Protein AF-A0A2V6HH77-F1 (afdb_monomer)

pLDDT: mean 79.52, std 14.64, range [48.84, 97.31]

Secondary structure (DSSP, 8-state):
---TT-TTPPPEEEEEPSSSS-EEEEEEEEEEEEGGGTTEEEEEEEEHHHHTT-S-TT--EEE-SS-HHHHH---TT----EE---

Radius of gyration: 14.28 Å; Cα contacts (8 Å, |Δi|>4): 118; chains: 1; bounding box: 31×31×37 Å

Structure (mmCIF, N/CA/C/O backbone):
da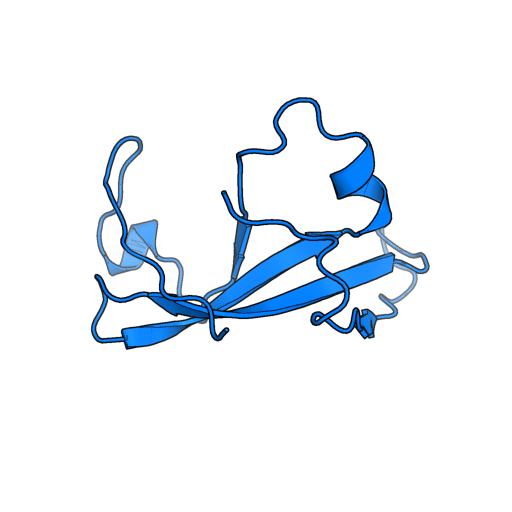ta_AF-A0A2V6HH77-F1
#
_entry.id   AF-A0A2V6HH77-F1
#
loop_
_atom_site.group_PDB
_atom_site.id
_atom_site.type_symbol
_atom_site.label_atom_id
_atom_site.label_alt_id
_atom_site.lab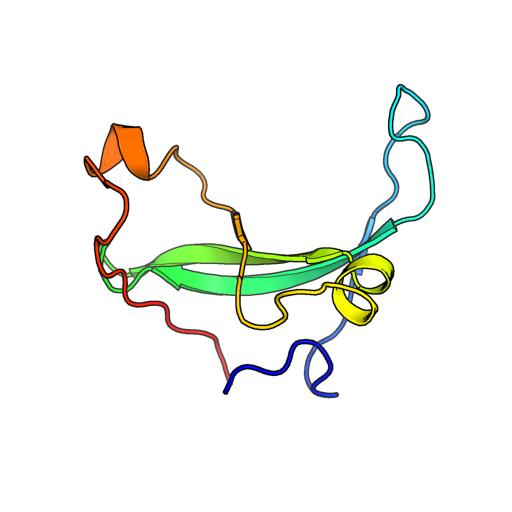el_comp_id
_atom_site.label_asym_id
_atom_site.label_entity_id
_atom_site.label_seq_id
_atom_site.pdbx_PDB_ins_code
_atom_site.Cartn_x
_atom_site.Cartn_y
_atom_site.Cartn_z
_atom_site.occupancy
_atom_site.B_iso_or_equiv
_atom_site.auth_seq_id
_atom_site.auth_comp_id
_atom_site.auth_asym_id
_atom_site.auth_atom_id
_atom_site.pdbx_PDB_model_num
ATOM 1 N N . MET A 1 1 ? 6.295 -11.769 6.394 1.00 61.69 1 MET A N 1
ATOM 2 C CA . MET A 1 1 ? 6.916 -10.643 5.670 1.00 61.69 1 MET A CA 1
ATOM 3 C C . MET A 1 1 ? 6.283 -10.626 4.298 1.00 61.69 1 MET A C 1
ATOM 5 O O . MET A 1 1 ? 6.163 -11.696 3.715 1.00 61.69 1 MET A O 1
ATOM 9 N N . PHE A 1 2 ? 5.764 -9.479 3.874 1.00 67.44 2 PHE A N 1
ATOM 10 C CA . PHE A 1 2 ? 5.140 -9.327 2.565 1.00 67.44 2 PHE A CA 1
ATOM 11 C C . PHE A 1 2 ? 6.203 -9.469 1.465 1.00 67.44 2 PHE A C 1
ATOM 13 O O . PHE A 1 2 ? 7.313 -8.972 1.640 1.00 67.44 2 PHE A O 1
ATOM 20 N N . ASP A 1 3 ? 5.889 -10.192 0.388 1.00 73.88 3 ASP A N 1
ATOM 21 C CA . ASP A 1 3 ? 6.796 -10.409 -0.743 1.00 73.88 3 ASP A CA 1
ATOM 22 C C . ASP A 1 3 ? 6.132 -9.930 -2.034 1.00 73.88 3 ASP A C 1
ATOM 24 O O . ASP A 1 3 ? 5.202 -10.551 -2.546 1.00 73.88 3 ASP A O 1
ATOM 28 N N . TRP A 1 4 ? 6.633 -8.816 -2.559 1.00 71.25 4 TRP A N 1
ATOM 29 C CA . TRP A 1 4 ? 6.185 -8.222 -3.816 1.00 71.25 4 TRP A CA 1
ATOM 30 C C . TRP A 1 4 ? 6.409 -9.121 -5.039 1.00 71.25 4 TRP A C 1
ATOM 32 O O . TRP A 1 4 ? 5.798 -8.888 -6.079 1.00 71.25 4 TRP A O 1
ATOM 42 N N . PHE A 1 5 ? 7.282 -10.124 -4.941 1.00 73.31 5 PHE A N 1
ATOM 43 C CA . PHE A 1 5 ? 7.636 -11.021 -6.040 1.00 73.31 5 PHE A CA 1
ATOM 44 C C . PHE A 1 5 ? 7.009 -12.413 -5.899 1.00 73.31 5 PHE A C 1
ATOM 46 O O . PHE A 1 5 ? 7.374 -13.325 -6.646 1.00 73.31 5 PHE A O 1
ATOM 53 N N . ASP A 1 6 ? 6.067 -12.584 -4.968 1.00 78.50 6 ASP A N 1
ATOM 54 C CA . ASP A 1 6 ? 5.293 -13.815 -4.851 1.00 78.50 6 ASP A CA 1
ATOM 55 C C . ASP A 1 6 ? 4.564 -14.097 -6.174 1.00 78.50 6 ASP A C 1
ATOM 57 O O . ASP A 1 6 ? 3.850 -13.251 -6.715 1.00 78.50 6 ASP A O 1
ATOM 61 N N . ALA A 1 7 ? 4.752 -15.308 -6.703 1.00 77.31 7 ALA A N 1
ATOM 62 C CA . ALA A 1 7 ? 4.264 -15.707 -8.022 1.00 77.31 7 ALA A CA 1
ATOM 63 C C . ALA A 1 7 ? 2.731 -15.682 -8.158 1.00 77.31 7 ALA A C 1
ATOM 65 O O . ALA A 1 7 ? 2.217 -15.796 -9.269 1.00 77.31 7 ALA A O 1
ATOM 66 N N . ARG A 1 8 ? 1.994 -15.558 -7.047 1.00 80.00 8 ARG A N 1
ATOM 67 C CA . ARG A 1 8 ? 0.534 -15.388 -7.045 1.00 80.00 8 ARG A CA 1
ATOM 68 C C . ARG A 1 8 ? 0.088 -14.010 -7.530 1.00 80.00 8 ARG A C 1
ATOM 70 O O . ARG A 1 8 ? -1.076 -13.851 -7.888 1.00 80.00 8 ARG A O 1
ATOM 77 N N . TYR A 1 9 ? 0.977 -13.022 -7.528 1.00 75.12 9 TYR A N 1
ATOM 78 C CA . TYR A 1 9 ? 0.657 -11.655 -7.908 1.00 75.12 9 TYR A CA 1
ATOM 79 C C . TYR A 1 9 ? 0.961 -11.399 -9.385 1.00 75.12 9 TYR A C 1
ATOM 81 O O . TYR A 1 9 ? 2.079 -11.603 -9.857 1.00 75.12 9 TYR A O 1
ATOM 89 N N . GLU A 1 10 ? -0.038 -10.917 -10.123 1.00 69.88 10 GLU A N 1
ATOM 90 C CA . GLU A 1 10 ? 0.112 -10.541 -11.527 1.00 69.88 10 GLU A CA 1
ATOM 91 C C . GLU A 1 10 ? 0.382 -9.035 -11.642 1.00 69.88 10 GLU A C 1
ATOM 93 O O . GLU A 1 10 ? -0.424 -8.203 -11.225 1.00 69.88 10 GLU A O 1
ATOM 98 N N . ALA A 1 11 ? 1.537 -8.669 -12.200 1.00 67.31 11 ALA A N 1
ATOM 99 C CA . ALA A 1 11 ? 1.874 -7.272 -12.449 1.00 67.31 11 ALA A CA 1
ATOM 100 C C . ALA A 1 11 ? 1.136 -6.744 -13.686 1.00 67.31 11 ALA A C 1
ATOM 102 O O . ALA A 1 11 ? 1.143 -7.371 -14.747 1.00 67.31 11 ALA A O 1
ATOM 103 N N . HIS A 1 12 ? 0.569 -5.543 -13.579 1.00 64.94 12 HIS A N 1
ATOM 104 C CA . HIS A 1 12 ? -0.089 -4.875 -14.695 1.00 64.94 12 HIS A CA 1
ATOM 105 C C . HIS A 1 12 ? 0.843 -3.827 -15.309 1.00 64.94 12 HIS A C 1
ATOM 107 O O . HIS A 1 12 ? 1.337 -2.920 -14.639 1.00 64.94 12 HIS A O 1
ATOM 113 N N . ARG A 1 13 ? 1.075 -3.912 -16.620 1.00 62.12 13 ARG A N 1
ATOM 114 C CA . ARG A 1 13 ? 1.838 -2.881 -17.334 1.00 62.12 13 ARG A CA 1
ATOM 115 C C . ARG A 1 13 ? 0.944 -1.693 -17.642 1.00 62.12 13 ARG A C 1
ATOM 117 O O . ARG A 1 13 ? -0.090 -1.848 -18.290 1.00 62.12 13 ARG A O 1
ATOM 124 N N . ILE A 1 14 ? 1.363 -0.510 -17.204 1.00 61.72 14 ILE A N 1
ATOM 125 C CA . ILE A 1 14 ? 0.646 0.742 -17.445 1.00 61.72 14 ILE A CA 1
ATOM 126 C C . ILE A 1 14 ? 1.569 1.667 -18.236 1.00 61.72 14 ILE A C 1
ATOM 128 O O . ILE A 1 14 ? 2.740 1.836 -17.898 1.00 61.72 14 ILE A O 1
ATOM 132 N N . TRP A 1 15 ? 1.051 2.260 -19.311 1.00 56.22 15 TRP A N 1
ATOM 133 C CA . TRP A 1 15 ? 1.800 3.215 -20.121 1.00 56.22 15 TRP A CA 1
ATOM 134 C C . TRP A 1 15 ? 1.414 4.643 -19.743 1.00 56.22 15 TRP A C 1
ATOM 136 O O . TRP A 1 15 ? 0.262 5.040 -19.921 1.00 56.22 15 TRP A O 1
ATOM 146 N N . PHE A 1 16 ? 2.377 5.435 -19.271 1.00 58.31 16 PHE A N 1
ATOM 147 C CA . PHE A 1 16 ? 2.176 6.867 -19.054 1.00 58.31 16 PHE A CA 1
ATOM 148 C C . PHE A 1 16 ? 2.611 7.654 -20.298 1.00 58.31 16 PHE A C 1
ATOM 150 O O . PHE A 1 16 ? 3.634 7.359 -20.921 1.00 58.31 16 PHE A O 1
ATOM 157 N N . GLY A 1 17 ? 1.802 8.645 -20.686 1.00 48.84 17 GLY A N 1
ATOM 158 C CA . GLY A 1 17 ? 2.095 9.551 -21.800 1.00 48.84 17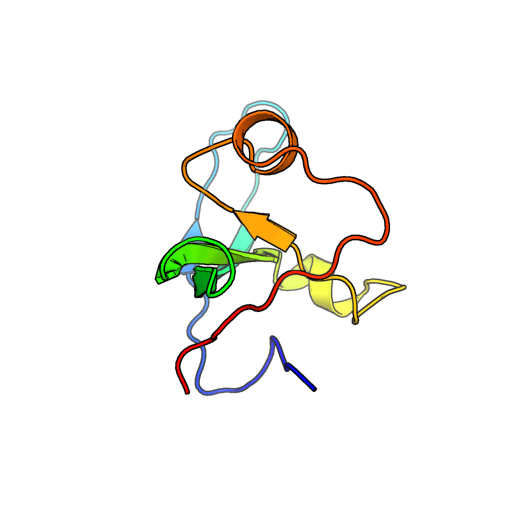 GLY A CA 1
ATOM 159 C C . GLY A 1 17 ? 3.444 10.261 -21.637 1.00 48.84 17 GLY A C 1
ATOM 160 O O . GLY A 1 17 ? 3.963 10.401 -20.535 1.00 48.84 17 GLY A O 1
ATOM 161 N N . ARG A 1 18 ? 4.037 10.691 -22.757 1.00 55.47 18 ARG A N 1
ATOM 162 C CA . ARG A 1 18 ? 5.440 11.139 -22.875 1.00 55.47 18 ARG A CA 1
ATOM 163 C C . ARG A 1 18 ? 5.790 12.494 -22.227 1.00 55.47 18 ARG A C 1
ATOM 165 O O . ARG A 1 18 ? 6.788 13.094 -22.611 1.00 55.47 18 ARG A O 1
ATOM 172 N N . GLU A 1 19 ? 5.034 12.966 -21.247 1.00 56.06 19 GLU A N 1
ATOM 173 C CA . GLU A 1 19 ? 5.341 14.219 -20.554 1.00 56.06 19 GLU A CA 1
ATOM 174 C C . GLU A 1 19 ? 5.979 13.919 -19.189 1.00 56.06 19 GLU A C 1
ATOM 176 O O . GLU A 1 19 ? 5.394 13.264 -18.331 1.00 56.06 19 GLU A O 1
ATOM 181 N N . GLU A 1 20 ? 7.243 14.335 -19.062 1.00 55.88 20 GLU A N 1
ATOM 182 C CA . GLU A 1 20 ? 8.125 14.345 -17.879 1.00 55.88 20 GLU A CA 1
ATOM 183 C C . GLU A 1 20 ? 8.511 12.990 -17.237 1.00 55.88 20 GLU A C 1
ATOM 185 O O . GLU A 1 20 ? 9.682 12.787 -16.924 1.00 55.88 20 GLU A O 1
ATOM 190 N N . TYR A 1 21 ? 7.604 12.011 -17.157 1.00 55.16 21 TYR A N 1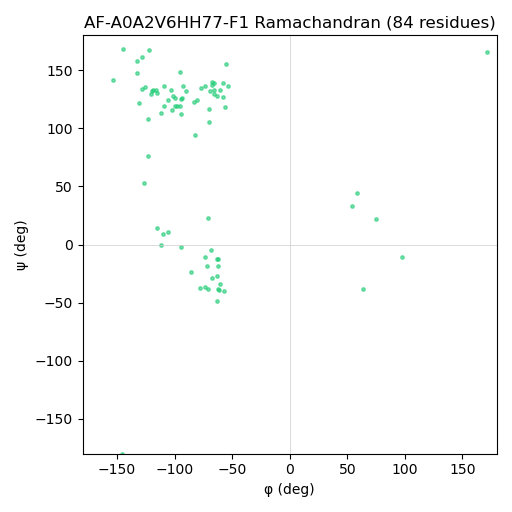
ATOM 191 C CA . TYR A 1 21 ? 7.858 10.650 -16.634 1.00 55.16 21 TYR A CA 1
ATOM 192 C C . TYR A 1 21 ? 7.715 9.547 -17.699 1.00 55.16 21 TYR A C 1
ATOM 194 O O . TYR A 1 21 ? 7.629 8.360 -17.381 1.00 55.16 21 TYR A O 1
ATOM 202 N N . GLY A 1 22 ? 7.686 9.943 -18.974 1.00 49.88 22 GLY A N 1
ATOM 203 C CA . GLY A 1 22 ? 7.394 9.079 -20.115 1.00 49.88 22 GLY A CA 1
ATOM 204 C C . GLY A 1 22 ? 8.311 7.858 -20.234 1.00 49.88 22 GLY A C 1
ATOM 205 O O . GLY A 1 22 ? 9.513 7.981 -20.465 1.00 49.88 22 GLY A O 1
ATOM 206 N N . GLY A 1 23 ? 7.722 6.667 -20.146 1.00 62.06 23 GLY A N 1
ATOM 207 C CA . GLY A 1 23 ? 8.378 5.387 -20.403 1.00 62.06 23 GLY A CA 1
ATOM 208 C C . GLY A 1 23 ? 7.494 4.203 -20.012 1.00 62.06 23 GLY A C 1
ATOM 209 O O . GLY A 1 23 ? 6.511 4.371 -19.293 1.00 62.06 23 GLY A O 1
ATOM 210 N N . GLU A 1 24 ? 7.854 3.000 -20.468 1.00 60.50 24 GLU A N 1
ATOM 211 C CA . GLU A 1 24 ? 7.247 1.765 -19.960 1.00 60.50 24 GLU A CA 1
ATOM 212 C C . GLU A 1 24 ? 7.588 1.638 -18.473 1.00 60.50 24 GLU A C 1
ATOM 214 O O . GLU A 1 24 ? 8.753 1.778 -18.073 1.00 60.50 24 GLU A O 1
ATOM 219 N N . ARG A 1 25 ? 6.569 1.441 -17.642 1.00 66.88 25 ARG A N 1
ATOM 220 C CA . ARG A 1 25 ? 6.734 1.124 -16.228 1.00 66.88 25 ARG A CA 1
ATOM 221 C C . ARG A 1 25 ? 5.850 -0.064 -15.923 1.00 66.88 25 ARG A C 1
ATOM 223 O O . ARG A 1 25 ? 4.635 -0.009 -16.109 1.00 66.88 25 ARG A O 1
ATOM 230 N N . ASP A 1 26 ? 6.464 -1.124 -15.432 1.00 72.25 26 ASP A N 1
ATOM 231 C CA . ASP A 1 26 ? 5.712 -2.208 -14.831 1.00 72.25 26 ASP A CA 1
ATOM 232 C C . ASP A 1 26 ? 5.424 -1.814 -13.382 1.00 72.25 26 ASP A C 1
ATOM 234 O O . ASP A 1 26 ? 6.309 -1.439 -12.604 1.00 72.25 26 ASP A O 1
ATOM 238 N N . ILE A 1 27 ? 4.134 -1.791 -13.066 1.00 76.06 27 ILE A N 1
ATOM 239 C CA . ILE A 1 27 ? 3.621 -1.445 -11.752 1.00 76.06 27 ILE A CA 1
ATOM 240 C C . ILE A 1 27 ? 2.880 -2.671 -11.250 1.00 76.06 27 ILE A C 1
ATOM 242 O O . ILE A 1 27 ? 2.063 -3.267 -11.951 1.00 76.06 27 ILE A O 1
ATOM 246 N N . LEU A 1 28 ? 3.158 -3.042 -10.012 1.00 79.69 28 LEU A N 1
ATOM 247 C CA . LEU A 1 28 ? 2.336 -4.002 -9.309 1.00 79.69 28 LEU A CA 1
ATOM 248 C C . LEU A 1 28 ? 1.373 -3.224 -8.417 1.00 79.69 28 LEU A C 1
ATOM 250 O O . LEU A 1 28 ? 1.803 -2.458 -7.557 1.00 79.69 28 LEU A O 1
ATOM 254 N N . LEU A 1 29 ? 0.076 -3.395 -8.671 1.00 85.62 29 LEU A N 1
ATOM 255 C CA . LEU A 1 29 ? -1.000 -2.905 -7.817 1.00 85.62 29 LEU A CA 1
ATOM 256 C C . LEU A 1 29 ? -1.648 -4.104 -7.147 1.00 85.62 29 LEU A C 1
ATOM 258 O O . LEU A 1 29 ? -2.194 -4.972 -7.825 1.00 85.62 29 LEU A O 1
ATOM 262 N N . LEU A 1 30 ? -1.608 -4.131 -5.822 1.00 86.50 30 LEU A N 1
ATOM 263 C CA . LEU A 1 30 ? -2.235 -5.172 -5.028 1.00 86.50 30 LEU A CA 1
ATOM 264 C C . LEU A 1 30 ? -3.403 -4.569 -4.257 1.00 86.50 30 LEU A C 1
ATOM 266 O O . LEU A 1 30 ? -3.174 -3.715 -3.396 1.00 86.50 30 LEU A O 1
ATOM 270 N N . PRO A 1 31 ? -4.653 -4.966 -4.568 1.00 90.62 31 PRO A N 1
ATOM 271 C CA . PRO A 1 31 ? -5.807 -4.541 -3.793 1.00 90.62 31 PRO A CA 1
ATOM 272 C C . PRO A 1 31 ? -5.590 -4.860 -2.315 1.00 90.62 31 PRO A C 1
ATOM 274 O O . PRO A 1 31 ? -5.131 -5.947 -1.978 1.00 90.62 31 PRO A O 1
ATOM 277 N N . CYS A 1 32 ? -5.929 -3.930 -1.435 1.00 92.69 32 CYS A N 1
ATOM 278 C CA . CYS A 1 32 ? -5.863 -4.125 0.006 1.00 92.69 32 CYS A CA 1
ATOM 279 C C . CYS A 1 32 ? -7.005 -3.384 0.711 1.00 92.69 32 CYS A C 1
ATOM 281 O O . CYS A 1 32 ? -7.717 -2.570 0.115 1.00 92.69 32 CYS A O 1
ATOM 283 N N . GLU A 1 33 ? -7.186 -3.681 1.993 1.00 95.50 33 GLU A N 1
ATOM 284 C CA . GLU A 1 33 ? -8.115 -2.969 2.868 1.00 95.50 33 GLU A CA 1
ATOM 285 C C . GLU A 1 33 ? -7.342 -2.273 3.985 1.00 95.50 33 GLU A C 1
ATOM 287 O O . GLU A 1 33 ? -6.519 -2.899 4.657 1.00 95.50 33 GLU A O 1
ATOM 292 N N . LEU A 1 34 ? -7.648 -1.000 4.230 1.00 95.12 34 LEU A N 1
ATOM 293 C CA . LEU A 1 34 ? -7.201 -0.283 5.419 1.00 95.12 34 LEU A CA 1
ATOM 294 C C . LEU A 1 34 ? -8.151 -0.620 6.572 1.00 95.12 34 LEU A C 1
ATOM 296 O O . LEU A 1 34 ? -9.207 -0.005 6.729 1.00 95.12 34 LEU A O 1
ATOM 300 N N . VAL A 1 35 ? -7.790 -1.627 7.369 1.00 95.19 35 VAL A N 1
ATOM 301 C CA . VAL A 1 35 ? -8.626 -2.157 8.460 1.00 95.19 35 VAL A CA 1
ATOM 302 C C . VAL A 1 35 ? -8.892 -1.080 9.510 1.00 95.19 35 VAL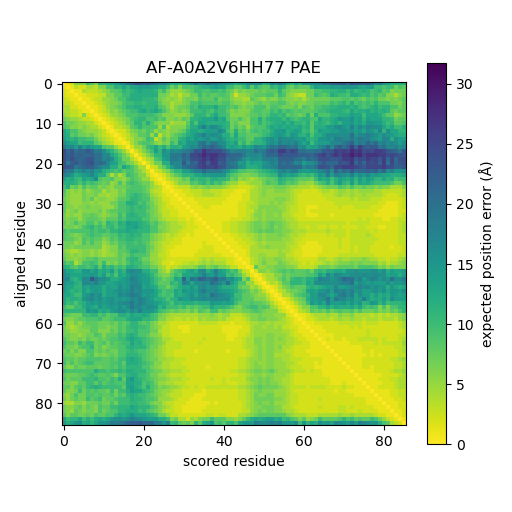 A C 1
ATOM 304 O O . VAL A 1 35 ? -10.020 -0.939 9.976 1.00 95.19 35 VAL A O 1
ATOM 307 N N . SER A 1 36 ? -7.890 -0.250 9.810 1.00 92.81 36 SER A N 1
ATOM 308 C CA . SER A 1 36 ? -8.018 0.872 10.749 1.00 92.81 36 SER A CA 1
ATOM 309 C C . SER A 1 36 ? -9.011 1.957 10.305 1.00 92.81 36 SER A C 1
ATOM 311 O O . SER A 1 36 ? -9.370 2.805 11.117 1.00 92.81 36 SER A O 1
ATOM 313 N N . PHE A 1 37 ? -9.463 1.943 9.045 1.00 93.94 37 PHE A N 1
ATOM 314 C CA . PHE A 1 37 ? -10.343 2.961 8.464 1.00 93.94 37 PHE A CA 1
ATOM 315 C C . PHE A 1 37 ? -11.596 2.342 7.836 1.00 93.94 37 PHE A C 1
ATOM 317 O O . PHE A 1 37 ? -11.899 2.599 6.675 1.00 93.94 37 PHE A O 1
ATOM 324 N N . ASP A 1 38 ? -12.317 1.520 8.603 1.00 94.12 38 ASP A N 1
ATOM 325 C CA . ASP A 1 38 ? -13.586 0.898 8.186 1.00 94.12 38 ASP A CA 1
ATOM 326 C C . ASP A 1 38 ? -13.452 0.046 6.911 1.00 94.12 38 ASP A C 1
ATOM 328 O O . ASP A 1 38 ? -14.245 0.135 5.975 1.00 94.12 38 ASP A O 1
ATOM 332 N N . HIS A 1 39 ? -12.387 -0.762 6.847 1.00 93.88 39 HIS A N 1
ATOM 333 C CA . HIS A 1 39 ? -12.105 -1.649 5.710 1.00 93.88 39 HIS A CA 1
ATOM 334 C C . HIS A 1 39 ? -12.074 -0.925 4.355 1.00 93.88 39 HIS A C 1
ATOM 336 O O . HIS A 1 39 ? -12.446 -1.480 3.316 1.00 93.88 39 HIS A O 1
ATOM 342 N N . ARG A 1 40 ? -11.619 0.333 4.346 1.00 94.50 40 ARG A N 1
ATOM 343 C CA . ARG A 1 40 ? -11.572 1.142 3.129 1.00 94.50 40 ARG A CA 1
ATOM 344 C C . ARG A 1 40 ? -10.671 0.494 2.086 1.00 94.50 40 ARG A C 1
ATOM 346 O O . ARG A 1 40 ? -9.547 0.089 2.381 1.00 94.50 40 ARG A O 1
ATOM 353 N N . ARG A 1 41 ? -11.169 0.425 0.852 1.00 94.62 41 ARG A N 1
ATOM 354 C CA . ARG A 1 41 ? -10.423 -0.126 -0.282 1.00 94.62 41 ARG A CA 1
ATOM 355 C C . ARG A 1 41 ? -9.266 0.788 -0.657 1.00 94.62 41 ARG A C 1
ATOM 357 O O . ARG A 1 41 ? -9.458 1.984 -0.868 1.00 94.62 41 ARG A O 1
ATOM 364 N N . SER A 1 42 ? -8.102 0.183 -0.816 1.00 94.81 42 SER A N 1
ATOM 365 C CA . SER A 1 42 ? -6.867 0.832 -1.235 1.00 94.81 42 SER A CA 1
ATOM 366 C C . SER A 1 42 ? -6.046 -0.120 -2.097 1.00 94.81 42 SER A C 1
ATOM 368 O O . SER A 1 42 ? -6.456 -1.250 -2.374 1.00 94.81 42 SER A O 1
ATOM 370 N N . PHE A 1 43 ? -4.888 0.352 -2.545 1.00 92.19 43 PHE A N 1
ATOM 371 C CA . PHE A 1 43 ? -3.907 -0.474 -3.230 1.00 92.19 43 PHE A CA 1
ATOM 372 C C . PHE A 1 43 ? -2.551 -0.308 -2.564 1.00 92.19 43 PHE A C 1
ATOM 374 O O . PHE A 1 43 ? -2.113 0.817 -2.326 1.00 92.19 43 PHE A O 1
ATOM 381 N N . LEU A 1 44 ? -1.867 -1.418 -2.315 1.00 89.62 44 LEU A N 1
ATOM 382 C CA . LEU A 1 44 ? -0.418 -1.394 -2.219 1.00 89.62 44 LEU A CA 1
ATOM 383 C C . LEU A 1 44 ? 0.129 -1.231 -3.634 1.00 89.62 44 LEU A C 1
ATOM 385 O O . LEU A 1 44 ? -0.361 -1.881 -4.563 1.00 89.62 44 LEU A O 1
ATOM 389 N N . TRP A 1 45 ? 1.121 -0.366 -3.812 1.00 86.44 45 TRP A N 1
ATOM 390 C CA . TRP A 1 45 ? 1.761 -0.203 -5.109 1.00 86.44 45 TRP A CA 1
ATOM 391 C C . TRP A 1 45 ? 3.278 -0.213 -5.026 1.00 86.44 45 TRP A C 1
ATOM 393 O O . TRP A 1 45 ? 3.873 0.237 -4.048 1.00 86.44 45 TRP A O 1
ATOM 403 N N . THR A 1 46 ? 3.901 -0.728 -6.083 1.00 80.19 46 THR A N 1
ATOM 404 C CA . THR A 1 46 ? 5.341 -0.605 -6.275 1.00 80.19 46 THR A CA 1
ATOM 405 C C . THR A 1 46 ? 5.706 -0.658 -7.762 1.00 80.19 46 THR A C 1
ATOM 407 O O . THR A 1 46 ? 5.109 -1.433 -8.520 1.00 80.19 46 THR A O 1
ATOM 410 N N . PRO A 1 47 ? 6.679 0.140 -8.231 1.00 75.31 47 PRO A N 1
ATOM 411 C CA . PRO A 1 47 ? 7.318 -0.092 -9.523 1.00 75.31 47 PRO A CA 1
ATOM 412 C C . PRO A 1 47 ? 8.187 -1.359 -9.451 1.00 75.31 47 PRO A C 1
ATOM 414 O O . PRO A 1 47 ? 9.181 -1.383 -8.730 1.00 75.31 47 PRO A O 1
ATOM 417 N N . THR A 1 48 ? 7.870 -2.401 -10.220 1.00 67.25 48 THR A N 1
ATOM 418 C CA . THR A 1 48 ? 8.527 -3.730 -10.143 1.00 67.25 48 THR A CA 1
ATOM 419 C C . THR A 1 48 ? 10.044 -3.670 -10.351 1.00 67.25 48 THR A C 1
ATOM 421 O O . THR A 1 48 ? 10.801 -4.333 -9.642 1.00 67.25 48 THR A O 1
ATOM 424 N N . THR A 1 49 ? 10.504 -2.841 -11.292 1.00 63.56 49 THR A N 1
ATOM 425 C CA . THR A 1 49 ? 11.931 -2.686 -11.618 1.00 63.56 49 THR A CA 1
ATOM 426 C C . THR A 1 49 ? 12.686 -1.898 -10.551 1.00 63.56 49 THR A C 1
ATOM 428 O O . THR A 1 49 ? 13.821 -2.235 -10.237 1.00 63.56 49 THR A O 1
ATOM 431 N N . ALA A 1 50 ? 12.066 -0.880 -9.946 1.00 58.06 50 ALA A N 1
ATOM 432 C CA . ALA A 1 50 ? 12.720 -0.076 -8.910 1.00 58.06 50 ALA A CA 1
ATOM 433 C C . ALA A 1 50 ? 12.590 -0.692 -7.505 1.00 58.06 50 ALA A C 1
ATOM 435 O O . ALA A 1 50 ? 13.451 -0.451 -6.665 1.00 58.06 50 ALA A O 1
ATOM 436 N N . ALA A 1 51 ? 11.579 -1.531 -7.256 1.00 60.06 51 ALA A N 1
ATOM 437 C CA . ALA A 1 51 ? 11.427 -2.291 -6.015 1.00 60.06 51 ALA A CA 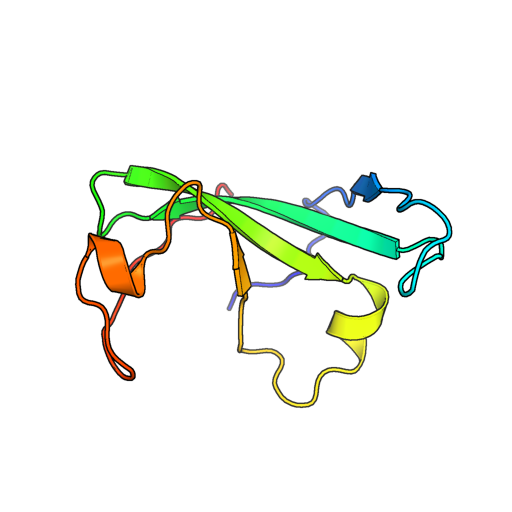1
ATOM 438 C C . ALA A 1 51 ? 12.600 -3.248 -5.766 1.00 60.06 51 ALA A C 1
ATOM 440 O O . ALA A 1 51 ? 12.995 -3.458 -4.623 1.00 60.06 51 ALA A O 1
ATOM 441 N N . ARG A 1 52 ? 13.175 -3.805 -6.841 1.00 62.56 52 ARG A N 1
ATOM 442 C CA . ARG A 1 52 ? 14.252 -4.802 -6.778 1.00 62.56 52 ARG A CA 1
ATOM 443 C C . ARG A 1 52 ? 15.573 -4.245 -6.235 1.00 62.56 52 ARG A C 1
ATOM 445 O O . ARG A 1 52 ? 16.318 -4.989 -5.607 1.00 62.56 52 ARG A O 1
ATOM 452 N N . ASP A 1 53 ? 15.817 -2.951 -6.442 1.00 65.38 53 ASP A N 1
ATOM 453 C CA . ASP A 1 53 ? 17.060 -2.260 -6.073 1.00 65.38 53 ASP A CA 1
ATOM 454 C C . ASP A 1 53 ? 16.873 -1.264 -4.906 1.00 65.38 53 ASP A C 1
ATOM 456 O O . ASP A 1 53 ? 17.776 -0.477 -4.597 1.00 65.38 53 ASP A O 1
ATOM 460 N N . ARG A 1 54 ? 15.704 -1.255 -4.242 1.00 65.69 54 ARG A N 1
ATOM 461 C CA . ARG A 1 54 ? 15.447 -0.366 -3.095 1.00 65.69 54 ARG A CA 1
ATOM 462 C C . ARG A 1 54 ? 16.349 -0.740 -1.916 1.00 65.69 54 ARG A C 1
ATOM 464 O O . ARG A 1 54 ? 16.434 -1.899 -1.522 1.00 65.69 54 ARG A O 1
ATOM 471 N N . ARG A 1 55 ? 16.981 0.274 -1.308 1.00 66.69 55 ARG A N 1
ATOM 472 C CA . ARG A 1 55 ? 17.767 0.112 -0.068 1.00 66.69 55 ARG A CA 1
ATOM 473 C C . ARG A 1 55 ? 16.911 -0.336 1.121 1.00 66.69 55 ARG A C 1
ATOM 475 O 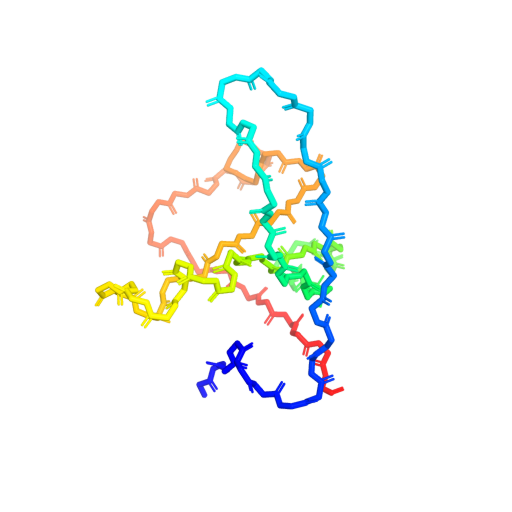O . ARG A 1 55 ? 17.432 -1.022 1.992 1.00 66.69 55 ARG A O 1
ATOM 482 N N . ASP A 1 56 ? 15.621 0.006 1.102 1.00 66.81 56 ASP A N 1
ATOM 483 C CA . ASP A 1 56 ? 14.678 -0.220 2.198 1.00 66.81 56 ASP A CA 1
ATOM 484 C C . ASP A 1 56 ? 13.472 -1.059 1.718 1.00 66.81 56 ASP A C 1
ATOM 486 O O . ASP A 1 56 ? 12.391 -0.520 1.473 1.00 66.81 56 ASP A O 1
ATOM 490 N N . PRO A 1 57 ? 13.623 -2.386 1.540 1.00 66.81 57 PRO A N 1
ATOM 491 C CA . PRO A 1 57 ? 12.570 -3.261 1.004 1.00 66.81 57 PRO A CA 1
ATOM 492 C C . PRO A 1 57 ? 11.353 -3.441 1.931 1.00 66.81 57 PRO A C 1
ATOM 494 O O . PRO A 1 57 ? 10.396 -4.105 1.551 1.00 66.81 57 PRO A O 1
ATOM 497 N N . TRP A 1 58 ? 11.390 -2.886 3.146 1.00 73.00 58 TRP A N 1
ATOM 498 C CA . TRP A 1 58 ? 10.308 -2.954 4.135 1.00 73.00 58 TRP A CA 1
ATOM 499 C C . TRP A 1 58 ? 9.358 -1.748 4.098 1.00 73.00 58 TRP A C 1
ATOM 501 O O . TRP A 1 58 ? 8.429 -1.690 4.902 1.00 73.00 58 TRP A O 1
ATOM 511 N N . VAL A 1 59 ? 9.612 -0.758 3.235 1.00 78.75 59 VAL A N 1
ATOM 512 C CA . VAL A 1 59 ? 8.729 0.402 3.071 1.00 78.75 59 VAL A CA 1
ATOM 513 C C . VAL A 1 5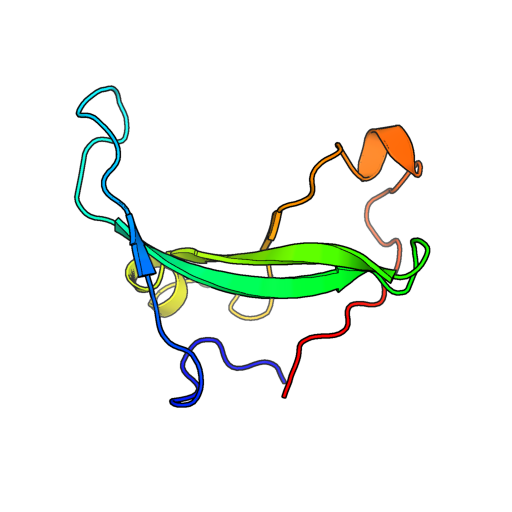9 ? 7.765 0.140 1.921 1.00 78.75 59 VAL A C 1
ATOM 515 O O . VAL A 1 59 ? 8.166 0.110 0.755 1.00 78.75 59 VAL A O 1
ATOM 518 N N . ASP A 1 60 ? 6.489 0.002 2.267 1.00 82.00 60 ASP A N 1
ATOM 519 C CA . ASP A 1 60 ? 5.397 -0.137 1.312 1.00 82.00 60 ASP A CA 1
ATOM 520 C C . ASP A 1 60 ? 4.743 1.218 1.025 1.00 82.00 60 ASP A C 1
ATOM 522 O O . ASP A 1 60 ? 4.663 2.097 1.888 1.00 82.00 60 ASP A O 1
ATOM 526 N N . GLU A 1 61 ? 4.243 1.386 -0.197 1.00 88.06 61 GLU A N 1
ATOM 527 C CA . GLU A 1 61 ? 3.499 2.576 -0.597 1.00 88.06 61 GLU A CA 1
ATOM 528 C C . GLU A 1 61 ? 2.019 2.231 -0.791 1.00 88.06 61 GLU A C 1
ATOM 530 O O . GLU A 1 61 ? 1.668 1.213 -1.391 1.00 88.06 61 GLU A O 1
ATOM 535 N N . ILE A 1 62 ? 1.137 3.099 -0.291 1.00 90.94 62 ILE A N 1
ATOM 536 C CA . ILE A 1 62 ? -0.318 2.914 -0.325 1.00 90.94 62 ILE A CA 1
ATOM 537 C C . ILE A 1 62 ? -0.941 4.000 -1.198 1.00 90.94 62 ILE A C 1
ATOM 539 O O . ILE A 1 62 ? -0.707 5.190 -0.982 1.00 90.94 62 ILE A O 1
ATOM 543 N N . VAL A 1 63 ? -1.793 3.594 -2.136 1.00 92.88 63 VAL A N 1
ATOM 544 C CA . VAL A 1 63 ? -2.695 4.483 -2.873 1.00 92.88 63 VAL A CA 1
ATOM 545 C C . VAL A 1 63 ? -4.095 4.374 -2.280 1.00 92.88 63 VAL A C 1
ATOM 547 O O . VAL A 1 63 ? -4.656 3.282 -2.151 1.00 92.88 63 VAL A O 1
ATOM 550 N N . ALA A 1 64 ? -4.677 5.521 -1.946 1.00 93.19 64 ALA A N 1
ATOM 551 C CA . ALA A 1 64 ? -6.045 5.644 -1.466 1.00 93.19 64 ALA A CA 1
ATOM 552 C C . ALA A 1 64 ? -6.801 6.703 -2.276 1.00 93.19 64 ALA A C 1
ATOM 554 O O . ALA A 1 64 ? -6.206 7.558 -2.930 1.00 93.19 64 ALA A O 1
ATOM 555 N N . ASP A 1 65 ? -8.126 6.647 -2.213 1.00 94.06 65 ASP A N 1
ATOM 556 C CA . ASP A 1 65 ? -9.034 7.609 -2.842 1.00 94.06 65 ASP A CA 1
ATOM 557 C C . ASP A 1 65 ? -9.073 8.970 -2.118 1.00 94.06 65 ASP A C 1
ATOM 559 O O . ASP A 1 65 ? -9.614 9.942 -2.645 1.00 94.06 65 ASP A O 1
ATOM 563 N N . VAL A 1 66 ? -8.483 9.059 -0.922 1.00 94.00 66 VAL A N 1
ATOM 564 C CA . VAL A 1 66 ? -8.346 10.287 -0.129 1.00 94.00 66 VAL A CA 1
ATOM 565 C C . VAL A 1 66 ? -6.923 10.450 0.401 1.00 94.00 66 VAL A C 1
ATOM 567 O O . VAL A 1 66 ? -6.185 9.483 0.583 1.00 94.00 66 VAL A O 1
ATOM 570 N N . ASN A 1 67 ? -6.540 11.686 0.728 1.00 94.62 67 ASN A N 1
ATOM 571 C CA . ASN A 1 67 ? -5.320 11.939 1.490 1.00 94.62 67 ASN A CA 1
ATOM 572 C C . ASN A 1 67 ? -5.511 11.456 2.939 1.00 94.62 67 ASN A C 1
ATOM 574 O O . ASN A 1 67 ? -6.205 12.105 3.722 1.00 94.62 67 ASN A O 1
ATOM 578 N N . LEU A 1 68 ? -4.889 10.328 3.290 1.00 94.81 68 LEU A N 1
ATOM 579 C CA . LEU A 1 68 ? -5.076 9.670 4.589 1.00 94.81 68 LEU A CA 1
ATOM 580 C C . LEU A 1 68 ? -4.628 10.539 5.773 1.00 94.81 68 LEU A C 1
ATOM 582 O O . LEU A 1 68 ? -5.313 10.575 6.792 1.00 94.81 68 LEU A O 1
ATOM 586 N N . ARG A 1 69 ? -3.527 11.289 5.629 1.00 96.12 69 ARG A N 1
ATOM 587 C CA . ARG A 1 69 ? -3.031 12.185 6.688 1.00 96.12 69 ARG A CA 1
ATOM 588 C C . ARG A 1 69 ? -4.020 13.296 6.994 1.00 96.12 69 ARG A C 1
ATOM 590 O O . ARG A 1 69 ? -4.362 13.506 8.148 1.00 96.12 69 ARG A O 1
ATOM 597 N N . ASN A 1 70 ? -4.526 13.969 5.968 1.00 97.31 70 ASN A N 1
ATOM 598 C CA . ASN A 1 70 ? -5.469 15.067 6.158 1.00 97.31 70 ASN A CA 1
ATOM 599 C C . ASN A 1 70 ? -6.842 14.568 6.621 1.00 97.31 70 ASN A C 1
ATOM 601 O O . ASN A 1 70 ? -7.489 15.224 7.429 1.00 97.31 70 ASN A O 1
ATOM 605 N N . HIS A 1 71 ? -7.299 13.428 6.094 1.00 96.31 71 HIS A N 1
ATOM 606 C CA . HIS A 1 71 ? -8.641 12.917 6.366 1.00 96.31 71 HIS A CA 1
ATOM 607 C C . HIS A 1 71 ? -8.757 12.245 7.742 1.00 96.31 71 HIS A C 1
ATOM 609 O O . HIS A 1 71 ? -9.774 12.411 8.407 1.00 96.31 71 HIS A O 1
ATOM 615 N N . PHE A 1 72 ? -7.719 11.523 8.178 1.00 95.19 72 PHE A N 1
ATOM 616 C CA . PHE A 1 72 ? -7.706 10.783 9.448 1.00 95.19 72 PHE A CA 1
ATOM 617 C C . PHE A 1 72 ? -6.746 11.363 10.497 1.00 95.19 72 PHE A C 1
ATOM 619 O O . PHE A 1 72 ? -6.665 10.841 11.603 1.00 95.19 72 PHE A O 1
ATOM 626 N N . GLY A 1 73 ? -6.031 12.445 10.178 1.00 96.62 73 GLY A N 1
ATOM 627 C CA . GLY A 1 73 ? -5.114 13.115 11.105 1.00 96.62 73 GLY A CA 1
ATOM 628 C C . GLY A 1 73 ? -3.790 12.382 11.342 1.00 96.62 73 GLY A C 1
ATOM 629 O O . GLY A 1 73 ? -3.169 12.616 12.374 1.00 96.62 73 GLY A O 1
ATOM 630 N N . LEU A 1 74 ? -3.369 11.505 10.422 1.00 96.31 74 LEU A N 1
ATOM 631 C CA 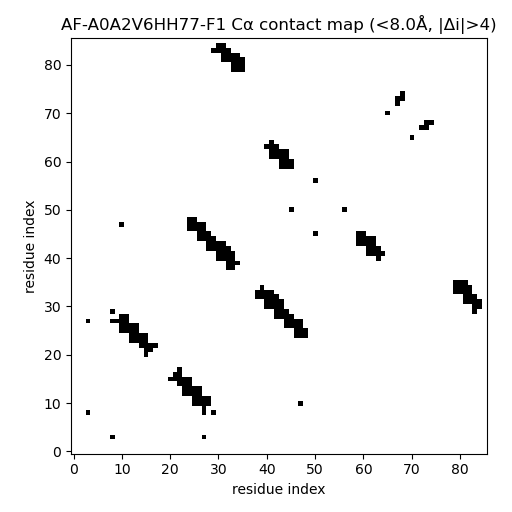. LEU A 1 74 ? -2.201 10.636 10.619 1.00 96.31 74 LEU A CA 1
ATOM 632 C C . LEU A 1 74 ? -0.871 11.396 10.668 1.00 96.31 74 LEU A C 1
ATOM 634 O O . LEU A 1 74 ? -0.590 12.275 9.842 1.00 96.31 74 LEU A O 1
ATOM 638 N N . GLN A 1 75 ? -0.011 10.955 11.576 1.00 97.12 75 GLN A N 1
ATOM 639 C CA . GLN A 1 75 ? 1.338 11.445 11.816 1.00 97.12 75 GLN A CA 1
ATOM 640 C C . GLN A 1 75 ? 2.372 10.326 11.666 1.00 97.12 75 GLN A C 1
ATOM 642 O O . GLN A 1 75 ? 2.056 9.140 11.580 1.00 97.12 75 GLN A O 1
ATOM 647 N N . ASP A 1 76 ? 3.641 10.717 11.599 1.00 95.12 76 ASP A N 1
ATOM 648 C CA . ASP A 1 76 ? 4.735 9.750 11.559 1.00 95.12 76 ASP A CA 1
ATOM 649 C C . ASP A 1 76 ? 4.795 8.984 12.884 1.00 95.12 76 ASP A C 1
ATOM 651 O O . ASP A 1 76 ? 4.818 9.585 13.957 1.00 95.12 76 ASP A O 1
ATOM 655 N N . GLY A 1 77 ? 4.833 7.654 12.797 1.00 94.31 77 GLY A N 1
ATOM 656 C CA . GLY A 1 77 ? 4.789 6.759 13.955 1.00 94.31 77 GLY A CA 1
ATOM 657 C C . GLY A 1 77 ? 3.400 6.201 14.272 1.00 94.31 77 GLY A C 1
ATOM 658 O O . GLY A 1 77 ? 3.315 5.245 15.044 1.00 94.31 77 GLY A O 1
ATOM 659 N N . ASP A 1 78 ? 2.336 6.721 13.652 1.00 95.19 78 ASP A N 1
ATOM 660 C CA . ASP A 1 78 ? 1.004 6.129 13.779 1.00 95.19 78 ASP A CA 1
ATOM 661 C C . ASP A 1 78 ? 0.959 4.736 13.139 1.00 95.19 78 ASP A C 1
ATOM 663 O O . ASP A 1 78 ? 1.499 4.497 12.055 1.00 95.19 78 ASP A O 1
ATOM 667 N N . VAL A 1 79 ? 0.285 3.806 13.818 1.00 94.19 79 VAL A N 1
ATOM 668 C CA . VAL A 1 79 ? 0.127 2.425 13.354 1.00 94.19 79 VAL A CA 1
ATOM 669 C C . VAL A 1 79 ? -1.186 2.291 12.593 1.00 94.19 79 VAL A C 1
ATOM 671 O O . VAL A 1 79 ? -2.256 2.584 13.124 1.00 94.19 79 VAL A O 1
ATOM 674 N N . VAL A 1 80 ? -1.096 1.796 11.360 1.00 93.25 80 VAL A N 1
ATOM 675 C CA . VAL A 1 80 ? -2.240 1.485 10.499 1.00 93.25 80 VAL A CA 1
ATOM 676 C C . VAL A 1 80 ? -2.192 0.006 10.142 1.00 93.25 80 VAL A C 1
ATOM 678 O O . VAL A 1 80 ? -1.166 -0.500 9.692 1.00 93.25 80 VAL A O 1
ATOM 681 N N . GLU A 1 81 ? -3.309 -0.688 10.335 1.00 94.69 81 GLU A N 1
ATOM 682 C CA . GLU A 1 81 ? -3.459 -2.087 9.955 1.00 94.69 81 GLU A CA 1
ATOM 683 C C . GLU A 1 81 ? -3.991 -2.197 8.524 1.00 94.69 81 GLU A C 1
ATOM 685 O O . GLU A 1 81 ? -4.972 -1.548 8.144 1.00 94.69 81 GLU A O 1
ATOM 690 N N . ILE A 1 82 ? -3.343 -3.054 7.737 1.00 92.69 82 ILE A N 1
ATOM 691 C CA . ILE A 1 82 ? -3.667 -3.305 6.336 1.00 92.69 82 ILE A CA 1
ATOM 692 C C . ILE A 1 82 ? -3.883 -4.799 6.156 1.00 92.69 82 ILE A C 1
ATOM 694 O O . ILE A 1 82 ? -3.082 -5.616 6.612 1.00 92.69 82 ILE A O 1
ATOM 698 N N . ARG A 1 83 ? -4.942 -5.158 5.437 1.00 92.44 83 ARG A N 1
ATOM 699 C CA . ARG A 1 83 ? -5.193 -6.526 4.997 1.00 92.44 83 ARG A CA 1
ATOM 700 C C . ARG A 1 83 ? -4.910 -6.640 3.509 1.00 92.44 83 ARG A C 1
ATOM 702 O O . ARG A 1 83 ? -5.521 -5.937 2.708 1.00 92.44 83 ARG A O 1
ATOM 709 N N . VAL A 1 84 ? -4.031 -7.568 3.148 1.00 86.94 84 VAL A N 1
ATOM 710 C CA . VAL A 1 84 ? -3.787 -7.956 1.755 1.00 86.94 84 VAL A CA 1
ATOM 711 C C . VAL A 1 84 ? -4.486 -9.297 1.491 1.00 86.94 84 VAL A C 1
ATOM 713 O O . VAL A 1 84 ? -4.370 -10.195 2.330 1.00 86.94 84 VAL A O 1
ATOM 716 N N . PRO A 1 85 ? -5.241 -9.450 0.388 1.00 76.38 85 PRO A N 1
ATOM 717 C CA . PRO A 1 85 ? -5.809 -10.730 -0.027 1.00 76.38 85 PRO A CA 1
ATOM 718 C C . PRO A 1 85 ? -4.709 -11.781 -0.232 1.00 76.38 85 PRO A C 1
ATOM 720 O O . PRO A 1 85 ? -3.644 -11.463 -0.759 1.00 76.38 85 PRO A O 1
ATOM 723 N N . GLY A 1 86 ? -4.963 -13.014 0.215 1.00 68.25 86 GLY A N 1
ATOM 724 C CA . GLY A 1 86 ? -4.053 -14.156 0.053 1.00 68.25 86 GLY A CA 1
ATOM 725 C C . GLY A 1 86 ? -4.275 -14.936 -1.234 1.00 68.25 86 GLY A C 1
ATOM 726 O O . GLY A 1 86 ? -5.370 -14.808 -1.821 1.00 68.25 86 GLY A O 1
#

Nearest PDB structures (foldseek):
  7agi-assembly1_A  TM=4.915E-01  e=4.687E+00  Homo sapiens
  7apv-assembly1_A  TM=4.917E-01  e=6.698E+00  Homo sapiens
  7afs-assembly1_A  TM=4.539E-01  e=5.603E+00  Homo sapiens
  7afu-assembly1_A  TM=4.338E-01  e=4.974E+00  Homo sapiens

Foldseek 3Di:
DDDPVPPVFDWDWDADDPPPVGDTWTKGWFWKFFVVPVRAIKTWMDGPVVCVVDPCVPDIDIGHPDDCCVVVVDDPPDDIDMGTDD

Solvent-accessible surface area (backbone atoms only — not comparable to full-atom values): 5575 Å² total; per-residue (Å²): 131,91,62,94,79,45,86,88,63,75,68,48,77,51,80,53,66,81,69,98,74,46,47,88,44,52,34,34,67,42,66,28,25,34,53,77,56,83,54,36,72,32,28,40,46,45,47,58,76,59,56,75,72,46,94,59,80,84,70,83,44,76,48,58,96,59,64,59,41,80,74,73,66,59,56,92,86,66,86,75,50,71,48,67,80,130

Sequence (86 aa):
MFDWFDARYEAHRIWFGREEYGGERDILLLPCELVSFDHRRSFLWTPTTAARDRRDPWVDEIVADVNLRNHFGLQDGDVVEIRVPG

Mean predicted aligned error: 7.8 Å